Protein AF-A0A954GPE4-F1 (afdb_monomer_lite)

Secondary structure (DSSP, 8-state):
--HHHHHHHTTSS-HHHHHHHHHH-GGG-HHHHHHHTTSS-HHHHHHHHHHHTTPPP--GGG-PPPHHHHTTS-HHHHHHHT------

Foldseek 3Di:
DPLLVLCVVVVLAPPVLLVVLCVVDDPRCSVVSCCVVVSHPPQVSQCSVCVVVVHDDDDPVVADADPVVQVVDDPCCCVVVVDDDRDD

Radius of gyration: 16.37 Å; chains: 1; bounding box: 34×26×39 Å

pLDDT: mean 92.0, std 4.98, range [70.56, 97.06]

Structure (mmCIF, N/CA/C/O backbone):
data_AF-A0A954GPE4-F1
#
_entry.id   AF-A0A954GPE4-F1
#
loop_
_atom_site.group_PDB
_atom_site.id
_atom_site.type_symbol
_atom_site.label_atom_id
_atom_site.label_alt_id
_atom_site.label_comp_id
_atom_site.label_asym_id
_atom_site.label_entity_id
_atom_site.label_seq_id
_atom_site.pdbx_PDB_ins_code
_atom_site.Cartn_x
_atom_site.Cartn_y
_atom_site.Cartn_z
_atom_site.occupancy
_atom_site.B_iso_or_equiv
_atom_site.auth_seq_id
_atom_site.auth_comp_id
_atom_site.auth_asym_id
_atom_site.auth_atom_id
_atom_site.pdbx_PDB_model_num
ATOM 1 N N . MET A 1 1 ? -14.906 9.398 -2.959 1.00 70.56 1 MET A N 1
ATOM 2 C CA . MET A 1 1 ? -15.072 8.124 -2.236 1.00 70.56 1 MET A CA 1
ATOM 3 C C . MET A 1 1 ? -14.716 8.370 -0.782 1.00 70.56 1 MET A C 1
ATOM 5 O O . MET A 1 1 ? -13.690 8.995 -0.538 1.00 70.56 1 MET A O 1
ATOM 9 N N . ASP A 1 2 ? -15.560 7.957 0.160 1.00 88.38 2 ASP A N 1
ATOM 10 C CA . ASP A 1 2 ? -15.188 7.976 1.575 1.00 88.38 2 ASP A CA 1
ATOM 11 C C . ASP A 1 2 ? -14.460 6.670 1.918 1.00 88.38 2 ASP A C 1
ATOM 13 O O . ASP A 1 2 ? -15.081 5.615 2.025 1.00 88.38 2 ASP A O 1
ATOM 17 N N . ILE A 1 3 ? -13.137 6.755 2.070 1.00 90.25 3 ILE A N 1
ATOM 18 C CA . ILE A 1 3 ? -12.256 5.607 2.328 1.00 90.25 3 ILE A CA 1
ATOM 19 C C . ILE A 1 3 ? -12.629 4.883 3.629 1.00 90.25 3 ILE A C 1
ATOM 21 O O . ILE A 1 3 ? -12.549 3.661 3.709 1.00 90.25 3 ILE A O 1
ATOM 25 N N . GLY A 1 4 ? -13.063 5.622 4.653 1.00 92.44 4 GLY A N 1
ATOM 26 C CA . GLY A 1 4 ? -13.464 5.013 5.917 1.00 92.44 4 GLY A CA 1
ATOM 27 C C . GLY A 1 4 ? -14.704 4.139 5.741 1.00 92.44 4 GLY A C 1
ATOM 28 O O . GLY A 1 4 ? -14.713 2.983 6.155 1.00 92.44 4 GLY A O 1
ATOM 29 N N . GLN A 1 5 ? -15.731 4.675 5.076 1.00 93.94 5 GLN A N 1
ATOM 30 C CA . GLN A 1 5 ? -16.961 3.928 4.806 1.00 93.94 5 GLN A CA 1
ATOM 31 C C . GLN A 1 5 ? -16.705 2.726 3.890 1.00 93.94 5 GLN A C 1
ATOM 33 O O . GLN A 1 5 ? -17.225 1.647 4.156 1.00 93.94 5 GLN A O 1
ATOM 38 N N . PHE A 1 6 ? -15.834 2.881 2.892 1.00 94.81 6 PHE A N 1
ATOM 39 C CA . PHE A 1 6 ? -15.408 1.789 2.019 1.00 94.81 6 PHE A CA 1
ATOM 40 C C . PHE A 1 6 ? -14.886 0.578 2.812 1.00 94.81 6 PHE A C 1
ATOM 42 O O . PHE A 1 6 ? -15.358 -0.542 2.622 1.00 94.81 6 PHE A O 1
ATOM 49 N N . PHE A 1 7 ? -13.980 0.787 3.772 1.00 95.06 7 PHE A N 1
ATOM 50 C CA . PHE A 1 7 ? -13.464 -0.317 4.587 1.00 95.06 7 PHE A CA 1
ATOM 51 C C . PHE A 1 7 ? -14.501 -0.929 5.536 1.00 95.06 7 PHE A C 1
ATOM 53 O O . PHE A 1 7 ? -14.374 -2.100 5.903 1.00 95.06 7 PHE A O 1
ATOM 60 N N . VAL A 1 8 ? -15.532 -0.173 5.921 1.00 95.75 8 VAL A N 1
ATOM 61 C CA . VAL A 1 8 ? -16.675 -0.714 6.671 1.00 95.75 8 VAL A CA 1
ATOM 62 C C . VAL A 1 8 ? -17.511 -1.636 5.794 1.00 95.75 8 VAL A C 1
ATOM 64 O O . VAL A 1 8 ? -17.876 -2.727 6.234 1.00 95.75 8 VAL A O 1
ATOM 67 N N . ASP A 1 9 ? -17.770 -1.237 4.551 1.00 94.50 9 ASP A N 1
ATOM 68 C CA . ASP A 1 9 ? -18.546 -2.032 3.597 1.00 94.50 9 ASP A CA 1
ATOM 69 C C . ASP A 1 9 ? -17.812 -3.339 3.239 1.00 94.50 9 ASP A C 1
ATOM 71 O O . ASP A 1 9 ? -18.431 -4.402 3.163 1.00 94.50 9 ASP A O 1
ATOM 75 N N . GLN A 1 10 ? -16.477 -3.287 3.156 1.00 93.75 10 GLN A N 1
ATOM 76 C CA . GLN A 1 10 ? -15.595 -4.450 2.979 1.00 93.75 10 GLN A CA 1
ATOM 77 C C . GLN A 1 10 ? -15.385 -5.283 4.259 1.00 93.75 10 GLN A C 1
ATOM 79 O O . GLN A 1 10 ? -14.656 -6.274 4.240 1.00 93.75 10 GLN A O 1
ATOM 84 N N . LYS A 1 11 ? -16.014 -4.912 5.386 1.00 95.12 11 LYS A N 1
ATOM 85 C CA . LYS A 1 11 ? -15.877 -5.574 6.701 1.00 95.12 11 LYS A CA 1
ATOM 86 C C . LYS A 1 11 ? -14.438 -5.630 7.240 1.00 95.12 11 LYS A C 1
ATOM 88 O O . LYS A 1 11 ? -14.135 -6.467 8.089 1.00 95.12 11 LYS A O 1
ATOM 93 N N . LEU A 1 12 ? -13.566 -4.734 6.780 1.00 95.69 12 LEU A N 1
ATOM 94 C CA . LEU A 1 12 ? -12.186 -4.597 7.257 1.00 95.69 12 LEU A CA 1
ATOM 95 C C . LEU A 1 12 ? -12.073 -3.663 8.467 1.00 95.69 12 LEU A C 1
ATOM 97 O O . LEU A 1 12 ? -11.122 -3.759 9.234 1.00 95.69 12 LEU A O 1
ATOM 101 N N . ALA A 1 13 ? -13.041 -2.766 8.653 1.00 96.12 13 ALA A N 1
ATOM 102 C CA . ALA A 1 13 ? -13.132 -1.895 9.817 1.00 96.12 13 ALA A CA 1
ATOM 103 C C . ALA A 1 13 ? -14.583 -1.762 10.294 1.00 96.12 13 ALA A C 1
ATOM 105 O O . ALA A 1 13 ? -15.538 -1.970 9.550 1.00 96.12 13 ALA A O 1
ATOM 106 N N . THR A 1 14 ? -14.769 -1.370 11.548 1.00 97.06 14 THR A N 1
ATOM 107 C CA . THR A 1 14 ? -16.073 -0.9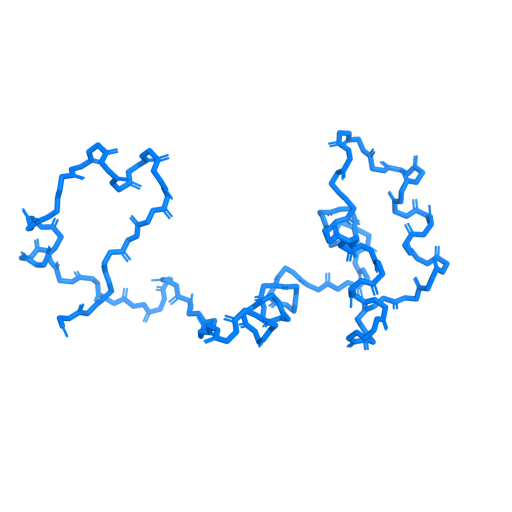65 12.085 1.00 97.06 14 THR A CA 1
ATOM 108 C C . THR A 1 14 ? -16.232 0.549 12.009 1.00 97.06 14 THR A C 1
ATOM 110 O O . THR A 1 14 ? -15.251 1.291 12.040 1.00 97.06 14 THR A O 1
ATOM 113 N N . ARG A 1 15 ? -17.479 1.040 11.994 1.00 95.62 15 ARG A N 1
ATOM 114 C CA . ARG A 1 15 ? -17.754 2.489 12.034 1.00 95.62 15 ARG A CA 1
ATOM 115 C C . ARG A 1 15 ? -17.062 3.177 13.215 1.00 95.62 15 ARG A C 1
ATOM 117 O O . ARG A 1 15 ? -16.529 4.263 13.054 1.00 95.62 15 ARG A O 1
ATOM 124 N N . GLN A 1 16 ? -17.024 2.528 14.380 1.00 96.19 16 GLN A N 1
ATOM 125 C CA . GLN A 1 16 ? -16.352 3.064 15.568 1.00 96.19 16 GLN A CA 1
ATOM 126 C C . GLN A 1 16 ? -14.839 3.205 15.365 1.00 96.19 16 GLN A C 1
ATOM 128 O O . GLN A 1 16 ? -14.280 4.246 15.694 1.00 96.19 16 GLN A O 1
ATOM 133 N N . GLN A 1 17 ? -14.186 2.195 14.781 1.00 95.94 17 GLN A N 1
ATOM 134 C CA . GLN A 1 17 ? -12.756 2.258 14.457 1.00 95.94 17 GLN A CA 1
ATOM 135 C C . GLN A 1 17 ? -12.455 3.348 13.426 1.00 95.94 17 GLN A C 1
ATOM 137 O O . GLN A 1 17 ? -11.449 4.036 13.550 1.00 95.94 17 GLN A O 1
ATOM 142 N N . VAL A 1 18 ? -13.333 3.538 12.438 1.00 95.06 18 VAL A N 1
ATOM 143 C CA . VAL A 1 18 ? -13.192 4.612 11.446 1.00 95.06 18 VAL A CA 1
ATOM 144 C C . VAL A 1 18 ? -13.312 5.988 12.091 1.00 95.06 18 VAL A C 1
ATOM 146 O O . VAL A 1 18 ? -12.490 6.856 11.812 1.00 95.06 18 VAL A O 1
ATOM 149 N N . GLU A 1 19 ? -14.289 6.196 12.972 1.00 94.56 19 GLU A N 1
ATOM 150 C CA . GLU A 1 19 ? -14.435 7.467 13.688 1.00 94.56 19 GLU A CA 1
ATOM 151 C C . GLU A 1 19 ? -13.231 7.761 14.589 1.00 94.56 19 GLU A C 1
ATOM 153 O O . GLU A 1 19 ? -12.738 8.889 14.623 1.00 94.56 19 GLU A O 1
ATOM 158 N N . GLU A 1 20 ? -12.702 6.746 15.272 1.00 94.38 20 GLU A N 1
ATOM 159 C CA . GLU A 1 20 ? -11.491 6.892 16.081 1.00 94.38 20 GLU A CA 1
ATOM 160 C C . GLU A 1 20 ? -10.260 7.207 15.221 1.00 94.38 20 GLU A C 1
ATOM 162 O O . GLU A 1 20 ? -9.486 8.122 15.526 1.00 94.38 20 GLU A O 1
ATOM 167 N N . ALA A 1 21 ? -10.120 6.523 14.085 1.00 94.31 21 ALA A N 1
ATOM 168 C CA . ALA A 1 21 ? -9.076 6.814 13.116 1.00 94.31 21 ALA A CA 1
ATOM 169 C C . ALA A 1 21 ? -9.205 8.241 12.564 1.00 94.31 21 ALA A C 1
ATOM 171 O O . ALA A 1 21 ? -8.201 8.928 12.441 1.00 94.31 21 ALA A O 1
ATOM 172 N N . ARG A 1 22 ? -10.413 8.755 12.297 1.00 92.62 22 ARG A N 1
ATOM 173 C CA . ARG A 1 22 ? -10.611 10.151 11.855 1.00 92.62 22 ARG A CA 1
ATOM 174 C C . ARG A 1 22 ? -10.170 11.178 12.890 1.00 92.62 22 ARG A C 1
ATOM 176 O O . ARG A 1 22 ? -9.626 12.209 12.510 1.00 92.62 22 ARG A O 1
ATOM 183 N N . ARG A 1 23 ? -10.412 10.915 14.176 1.00 91.00 23 ARG A N 1
ATOM 184 C CA . ARG A 1 23 ? -10.028 11.822 15.273 1.00 91.00 23 ARG A CA 1
ATOM 185 C C . ARG A 1 23 ? -8.520 11.907 15.450 1.00 91.00 23 ARG A C 1
ATOM 187 O O . ARG A 1 23 ? -8.003 12.964 15.792 1.00 91.00 23 ARG A O 1
ATOM 194 N N . THR A 1 24 ? -7.836 10.789 15.234 1.00 89.25 24 THR A N 1
ATOM 195 C CA . THR A 1 24 ? -6.393 10.649 15.459 1.00 89.25 24 THR A CA 1
ATOM 196 C C . THR A 1 24 ? -5.566 10.802 14.180 1.00 89.25 24 THR A C 1
ATOM 198 O O . THR A 1 24 ? -4.350 10.969 14.255 1.00 89.25 24 THR A O 1
ATOM 201 N N . ALA A 1 25 ? -6.199 10.785 13.003 1.00 86.38 25 ALA A N 1
ATOM 202 C CA . ALA A 1 25 ? -5.525 10.914 11.720 1.00 86.38 25 ALA A CA 1
ATOM 203 C C . ALA A 1 25 ? -4.976 12.328 11.508 1.00 86.38 25 ALA A C 1
ATOM 205 O O . ALA A 1 25 ? -5.695 13.275 11.180 1.00 86.38 25 ALA A O 1
ATOM 206 N N . THR A 1 26 ? -3.657 12.449 11.567 1.00 75.25 26 THR A N 1
ATOM 207 C CA . THR A 1 26 ? -2.957 13.655 11.130 1.00 75.25 26 THR A CA 1
ATOM 208 C C . THR A 1 26 ? -2.934 13.706 9.598 1.00 75.25 26 THR A C 1
ATOM 210 O O . THR A 1 26 ? -2.450 12.786 8.941 1.00 75.25 26 THR A O 1
ATOM 213 N N . GLY A 1 27 ? -3.459 14.780 9.000 1.00 73.69 27 GLY A N 1
ATOM 214 C CA . GLY A 1 27 ? -3.415 14.983 7.542 1.00 73.69 27 GLY A CA 1
ATOM 215 C C . GLY A 1 27 ? -4.477 14.226 6.730 1.00 73.69 27 GLY A C 1
ATOM 216 O O . GLY A 1 27 ? -4.325 14.090 5.519 1.00 73.69 27 GLY A O 1
ATOM 217 N N . GLY A 1 28 ? -5.548 13.736 7.367 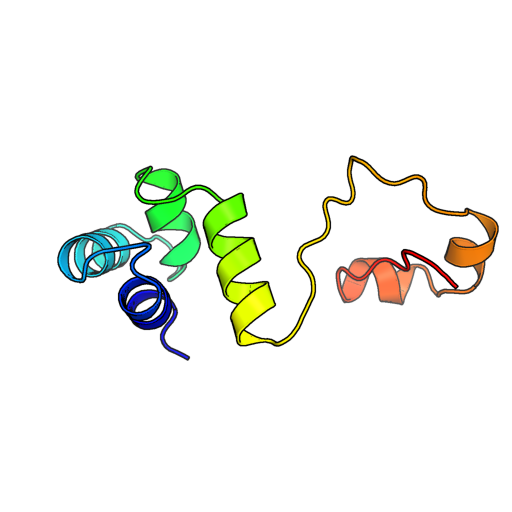1.00 75.75 28 GLY A N 1
ATOM 218 C CA . GLY A 1 28 ? -6.749 13.234 6.677 1.00 75.75 28 GLY A CA 1
ATOM 219 C C . GLY A 1 28 ? -6.655 11.819 6.091 1.00 75.75 28 GLY A C 1
ATOM 220 O O . GLY A 1 28 ? -7.584 11.374 5.420 1.00 75.75 28 GLY A O 1
ATOM 221 N N . ARG A 1 29 ? -5.565 11.089 6.350 1.00 87.12 29 ARG A N 1
ATOM 222 C CA . ARG A 1 29 ? -5.359 9.720 5.853 1.00 87.12 29 ARG A CA 1
ATOM 223 C C . ARG A 1 29 ? -5.872 8.665 6.827 1.00 87.12 29 ARG A C 1
ATOM 225 O O . ARG A 1 29 ? -5.112 8.084 7.599 1.00 87.12 29 ARG A O 1
ATOM 232 N N . VAL A 1 30 ? -7.185 8.445 6.784 1.00 92.56 30 VAL A N 1
ATOM 233 C CA . VAL A 1 30 ? -7.890 7.457 7.619 1.00 92.56 30 VAL A CA 1
ATOM 234 C C . VAL A 1 30 ? -7.391 6.033 7.355 1.00 92.56 30 VAL A C 1
ATOM 236 O O . VAL A 1 30 ? -7.232 5.266 8.295 1.00 92.56 30 VAL A O 1
ATOM 239 N N . ASP A 1 31 ? -7.070 5.702 6.102 1.00 91.94 31 ASP A N 1
ATOM 240 C CA . ASP A 1 31 ? -6.448 4.435 5.691 1.00 91.94 31 ASP A CA 1
ATOM 241 C C . ASP A 1 31 ? -5.172 4.128 6.482 1.00 91.94 31 ASP A C 1
ATOM 243 O O . ASP A 1 31 ? -5.064 3.089 7.130 1.00 91.94 31 ASP A O 1
ATOM 247 N N . ARG A 1 32 ? -4.218 5.065 6.486 1.00 92.38 32 ARG A N 1
ATOM 248 C CA . ARG A 1 32 ? -2.941 4.892 7.188 1.00 92.38 32 ARG A CA 1
ATOM 249 C C . ARG A 1 32 ? -3.137 4.783 8.689 1.00 92.38 32 ARG A C 1
ATOM 251 O O . ARG A 1 32 ? -2.414 4.034 9.339 1.00 92.38 32 ARG A O 1
ATOM 258 N N . GLN A 1 33 ? -4.101 5.525 9.228 1.00 95.38 33 GLN A N 1
ATOM 259 C CA . GLN A 1 33 ? -4.379 5.492 10.654 1.00 95.38 33 GLN A CA 1
ATOM 260 C C . GLN A 1 33 ? -5.038 4.176 11.083 1.00 95.38 33 GLN A C 1
ATOM 262 O O . GLN A 1 33 ? -4.674 3.622 12.111 1.00 95.38 33 GLN A O 1
ATOM 267 N N . LEU A 1 34 ? -5.935 3.606 10.278 1.00 95.25 34 LEU A N 1
ATOM 268 C CA . LEU A 1 34 ? -6.494 2.277 10.549 1.00 95.25 34 LEU A CA 1
ATOM 269 C C . LEU A 1 34 ? -5.409 1.190 10.546 1.00 95.25 34 LEU A C 1
ATOM 271 O O . LEU A 1 34 ? -5.433 0.299 11.398 1.00 95.25 34 LEU A O 1
ATOM 275 N N . VAL A 1 35 ? -4.435 1.289 9.637 1.00 95.38 35 VAL A N 1
ATOM 276 C CA . VAL A 1 35 ? -3.279 0.381 9.609 1.00 95.38 35 VAL A CA 1
ATOM 277 C C . VAL A 1 35 ? -2.372 0.592 10.825 1.00 95.38 35 VAL A C 1
ATOM 279 O O . VAL A 1 35 ? -1.979 -0.382 11.464 1.00 95.38 35 VAL A O 1
ATOM 282 N N . SER A 1 36 ? -2.076 1.842 11.201 1.00 93.69 36 SER A N 1
ATOM 283 C CA . SER A 1 36 ? -1.234 2.147 12.372 1.00 93.69 36 SER A CA 1
ATOM 284 C C . SER A 1 36 ? -1.863 1.668 13.686 1.00 93.69 36 SER A C 1
ATOM 286 O O . SER A 1 36 ? -1.156 1.202 14.578 1.00 93.69 36 SER A O 1
ATOM 288 N N . MET A 1 37 ? -3.195 1.721 13.779 1.00 94.12 37 MET A N 1
ATOM 289 C CA . MET A 1 37 ? -3.986 1.200 14.895 1.00 94.12 37 MET A CA 1
ATOM 290 C C . MET A 1 37 ? -4.084 -0.335 14.909 1.00 94.12 37 MET A C 1
ATOM 292 O O . MET A 1 37 ? -4.655 -0.895 15.843 1.00 94.12 37 MET A O 1
ATOM 296 N N . GLY A 1 38 ? -3.573 -1.025 13.883 1.00 95.50 38 GLY A N 1
ATOM 297 C CA . GLY A 1 38 ? -3.646 -2.482 13.761 1.00 95.50 38 GLY A CA 1
ATOM 298 C C . GLY A 1 38 ? -5.045 -3.018 13.446 1.00 95.50 38 GLY A C 1
ATOM 299 O O . GLY A 1 38 ? -5.292 -4.207 13.631 1.00 95.50 38 GLY A O 1
ATOM 300 N N . VAL A 1 39 ? -5.968 -2.165 12.983 1.00 96.69 39 VAL A N 1
ATOM 301 C CA . VAL A 1 39 ? -7.336 -2.572 12.611 1.00 96.69 39 VAL A CA 1
ATOM 302 C C . VAL A 1 39 ? -7.320 -3.473 11.376 1.00 96.69 39 VAL A C 1
ATOM 304 O O . VAL A 1 39 ? -8.093 -4.423 11.294 1.00 96.69 39 VAL A O 1
ATOM 307 N N . MET A 1 40 ? -6.420 -3.188 10.437 1.00 96.12 40 MET A N 1
ATOM 308 C CA . MET A 1 40 ? -6.167 -3.990 9.241 1.00 96.12 40 MET A CA 1
ATOM 309 C C . MET A 1 40 ? -4.691 -3.886 8.851 1.00 96.12 40 MET A C 1
ATOM 311 O O . MET A 1 40 ? -4.012 -2.931 9.229 1.00 96.12 40 MET A O 1
ATOM 315 N N . SER A 1 41 ? -4.184 -4.839 8.073 1.00 96.25 41 SER A N 1
ATOM 316 C CA . SER A 1 41 ? -2.853 -4.734 7.476 1.00 96.25 41 SER A CA 1
ATOM 317 C C . SER A 1 41 ? -2.864 -3.851 6.224 1.00 96.25 41 SER A C 1
ATOM 319 O O . SER A 1 41 ? -3.891 -3.679 5.564 1.00 96.25 41 SER A O 1
ATOM 321 N N . GLU A 1 42 ? -1.696 -3.321 5.857 1.00 93.75 42 GLU A N 1
ATOM 322 C CA . GLU A 1 42 ? -1.522 -2.583 4.599 1.00 93.75 42 GLU A CA 1
ATOM 323 C C . GLU A 1 42 ? -1.884 -3.448 3.379 1.00 93.75 42 GLU A C 1
ATOM 325 O O . GLU A 1 42 ? -2.521 -2.975 2.442 1.00 93.75 42 GLU A O 1
ATOM 330 N N . GLU A 1 43 ? -1.561 -4.742 3.422 1.00 94.25 43 GLU A N 1
ATOM 331 C CA . GLU A 1 43 ? -1.932 -5.692 2.373 1.00 94.25 43 GLU A CA 1
ATOM 332 C C . GLU A 1 43 ? -3.454 -5.850 2.246 1.00 94.25 43 GLU A C 1
ATOM 334 O O . GLU A 1 43 ? -3.973 -5.832 1.132 1.00 94.25 43 GLU A O 1
ATOM 339 N N . GLN A 1 44 ? -4.183 -5.971 3.361 1.00 95.62 44 GLN A N 1
ATOM 340 C CA . GLN A 1 44 ? -5.648 -6.062 3.340 1.00 95.62 44 GLN A CA 1
ATOM 341 C C . GLN A 1 44 ? -6.275 -4.809 2.723 1.00 95.62 44 GLN A C 1
ATOM 343 O O . GLN A 1 44 ? -7.177 -4.923 1.893 1.00 95.62 44 GLN A O 1
ATOM 348 N N . ALA A 1 45 ? -5.767 -3.628 3.083 1.00 94.69 45 ALA A N 1
ATOM 349 C CA . ALA A 1 45 ? -6.232 -2.367 2.521 1.00 94.69 45 ALA A CA 1
ATOM 350 C C . ALA A 1 45 ? -5.987 -2.293 1.003 1.00 94.69 45 ALA A C 1
ATOM 352 O O . ALA A 1 45 ? -6.901 -1.980 0.241 1.00 94.69 45 ALA A O 1
ATOM 353 N N . LEU A 1 46 ? -4.771 -2.621 0.550 1.00 94.00 46 LEU A N 1
ATOM 354 C CA . LEU A 1 46 ? -4.404 -2.583 -0.868 1.00 94.00 46 LEU A CA 1
ATOM 355 C C . LEU A 1 46 ? -5.163 -3.619 -1.706 1.00 94.00 46 LEU A C 1
ATOM 357 O O . LEU A 1 46 ? -5.561 -3.310 -2.826 1.00 94.00 46 LEU A O 1
ATOM 361 N N . ARG A 1 47 ? -5.398 -4.824 -1.173 1.00 95.38 47 ARG A N 1
ATOM 362 C CA . ARG A 1 47 ? -6.221 -5.848 -1.835 1.00 95.38 47 ARG A CA 1
ATOM 363 C C . ARG A 1 47 ? -7.664 -5.388 -1.999 1.00 95.38 47 ARG A C 1
ATOM 365 O O . ARG A 1 47 ? -8.189 -5.487 -3.099 1.00 95.38 47 ARG A O 1
ATOM 372 N N . ALA A 1 48 ? -8.262 -4.812 -0.955 1.00 94.94 48 ALA A N 1
ATOM 373 C CA . ALA A 1 48 ? -9.615 -4.271 -1.048 1.00 94.94 48 ALA A CA 1
ATOM 374 C C . ALA A 1 48 ? -9.719 -3.179 -2.123 1.00 94.94 48 ALA A C 1
ATOM 376 O O . ALA A 1 48 ? -10.650 -3.198 -2.922 1.00 94.94 48 ALA A O 1
ATOM 377 N N . PHE A 1 49 ? -8.750 -2.258 -2.188 1.00 93.69 49 PHE A N 1
ATOM 378 C CA . PHE A 1 49 ? -8.717 -1.255 -3.257 1.00 93.69 49 PHE A CA 1
ATOM 379 C C . PHE A 1 49 ? -8.574 -1.875 -4.646 1.00 93.69 49 PHE A C 1
ATOM 381 O O . PHE A 1 49 ? -9.227 -1.418 -5.579 1.00 93.69 49 PHE A O 1
ATOM 388 N N . ALA A 1 50 ? -7.724 -2.892 -4.794 1.00 94.62 50 ALA A N 1
ATOM 389 C CA . ALA A 1 50 ? -7.565 -3.581 -6.065 1.00 94.62 50 ALA A CA 1
ATOM 390 C C . ALA A 1 50 ? -8.895 -4.207 -6.512 1.00 94.62 50 ALA A C 1
ATOM 392 O O . ALA A 1 50 ? -9.331 -3.951 -7.631 1.00 94.62 50 ALA A O 1
ATOM 393 N N . ASP A 1 51 ? -9.578 -4.920 -5.615 1.00 93.31 51 ASP A N 1
ATOM 394 C CA . ASP A 1 51 ? -10.860 -5.567 -5.901 1.00 93.31 51 ASP A CA 1
ATOM 395 C C . ASP A 1 51 ? -11.947 -4.550 -6.303 1.00 93.31 51 ASP A C 1
ATOM 397 O O . ASP A 1 51 ? -12.652 -4.762 -7.290 1.00 93.31 51 ASP A O 1
ATOM 401 N N . ASP A 1 52 ? -12.050 -3.416 -5.598 1.00 91.88 52 ASP A N 1
ATOM 402 C CA . ASP A 1 52 ? -13.021 -2.347 -5.900 1.00 91.88 52 ASP A CA 1
ATOM 403 C C . ASP A 1 52 ? -12.766 -1.676 -7.258 1.00 91.88 52 ASP A C 1
ATOM 405 O O . ASP A 1 52 ? -13.696 -1.348 -7.996 1.00 91.88 52 ASP A O 1
ATOM 409 N N . LEU A 1 53 ? -11.492 -1.514 -7.620 1.00 92.12 53 LEU A N 1
ATOM 410 C CA . LEU A 1 53 ? -11.073 -0.908 -8.884 1.00 92.12 53 LEU A CA 1
ATOM 411 C C . LEU A 1 53 ? -11.029 -1.909 -10.050 1.00 92.12 53 LEU A C 1
ATOM 413 O O . LEU A 1 53 ? -10.697 -1.515 -11.170 1.00 92.12 53 LEU A O 1
ATOM 417 N N . GLY A 1 54 ? -11.329 -3.191 -9.812 1.00 93.88 54 GLY A N 1
ATOM 418 C CA . GLY A 1 54 ? -11.183 -4.252 -10.813 1.00 93.88 54 GLY A CA 1
ATOM 419 C C . GLY A 1 54 ? -9.727 -4.486 -11.235 1.00 93.88 54 GLY A C 1
ATOM 420 O O . GLY A 1 54 ? -9.459 -4.888 -12.367 1.00 93.88 54 GLY A O 1
ATOM 421 N N . MET A 1 55 ? -8.782 -4.194 -10.343 1.00 94.62 55 MET A N 1
ATOM 422 C CA . MET A 1 55 ? -7.345 -4.366 -10.524 1.00 94.62 55 MET A CA 1
ATOM 423 C C . MET A 1 55 ? -6.841 -5.604 -9.781 1.00 94.62 55 MET A C 1
ATOM 425 O O . MET A 1 55 ? -7.477 -6.129 -8.873 1.00 94.62 55 MET A O 1
ATOM 429 N N . GLN A 1 56 ? -5.646 -6.061 -10.143 1.00 92.25 56 GLN A N 1
ATOM 430 C CA . GLN A 1 56 ? -4.965 -7.133 -9.425 1.00 92.25 56 GLN A CA 1
ATOM 431 C C . GLN A 1 56 ? -4.004 -6.543 -8.393 1.00 92.25 56 GLN A C 1
ATOM 433 O O . GLN A 1 56 ? -3.192 -5.676 -8.715 1.00 92.25 56 GLN A O 1
ATOM 438 N N . TYR A 1 57 ? -4.045 -7.051 -7.160 1.00 93.50 57 TYR A N 1
ATOM 439 C CA . TYR A 1 57 ? -2.995 -6.778 -6.182 1.00 93.50 57 TYR A CA 1
ATOM 440 C C . TYR A 1 57 ? -1.743 -7.600 -6.515 1.00 93.50 57 TYR A C 1
ATOM 442 O O . TYR A 1 57 ? -1.797 -8.832 -6.557 1.00 93.50 57 TYR A O 1
ATOM 450 N N . VAL A 1 58 ? -0.610 -6.926 -6.730 1.00 91.81 58 VAL A N 1
ATOM 451 C CA . VAL A 1 58 ? 0.666 -7.563 -7.081 1.00 91.81 58 VAL A CA 1
ATOM 452 C C . VAL A 1 58 ? 1.769 -7.106 -6.127 1.00 91.81 58 VAL A C 1
ATOM 454 O O . VAL A 1 58 ? 2.013 -5.912 -5.967 1.00 91.81 58 VAL A O 1
ATOM 457 N N . SER A 1 59 ? 2.480 -8.066 -5.529 1.00 90.19 59 SER A N 1
ATOM 458 C CA . SER A 1 59 ? 3.709 -7.794 -4.780 1.00 90.19 59 SER A CA 1
ATOM 459 C C . SER A 1 59 ? 4.868 -7.589 -5.753 1.00 90.19 59 SER A C 1
ATOM 461 O O . SER A 1 59 ? 5.290 -8.516 -6.445 1.00 90.19 59 SER A O 1
ATOM 463 N N . VAL A 1 60 ? 5.398 -6.366 -5.805 1.00 88.38 60 VAL A N 1
ATOM 464 C CA . VAL A 1 60 ? 6.557 -6.030 -6.651 1.00 88.38 60 VAL A CA 1
ATOM 465 C C . VAL A 1 60 ? 7.836 -6.707 -6.142 1.00 88.38 60 VAL A C 1
ATOM 467 O O . VAL A 1 60 ? 8.706 -7.043 -6.938 1.00 88.38 60 VAL A O 1
ATOM 470 N N . LYS A 1 61 ? 7.948 -6.952 -4.828 1.00 86.44 61 LYS A N 1
ATOM 471 C CA . LYS A 1 61 ? 9.136 -7.569 -4.204 1.00 86.44 61 LYS A CA 1
ATOM 472 C C . LYS A 1 61 ? 9.393 -8.994 -4.688 1.00 86.44 61 LYS A C 1
ATOM 474 O O . LYS A 1 61 ? 10.543 -9.416 -4.739 1.00 86.44 61 LYS A O 1
ATOM 479 N N . ASP A 1 62 ? 8.332 -9.699 -5.062 1.00 86.31 62 ASP A N 1
ATOM 480 C CA . ASP A 1 62 ? 8.392 -11.107 -5.452 1.00 86.31 62 ASP A CA 1
ATOM 481 C C . ASP A 1 62 ? 8.529 -11.285 -6.972 1.00 86.31 62 ASP A C 1
ATOM 483 O O . ASP A 1 62 ? 8.442 -12.402 -7.481 1.00 86.31 62 ASP A O 1
ATOM 487 N N . ARG A 1 63 ? 8.730 -10.189 -7.720 1.00 85.88 63 ARG A N 1
ATOM 488 C CA . ARG A 1 63 ? 8.826 -10.206 -9.182 1.00 85.88 63 ARG A CA 1
ATOM 489 C C . ARG A 1 63 ? 10.194 -9.761 -9.680 1.00 85.88 63 ARG A C 1
ATOM 491 O O . ARG A 1 63 ? 10.781 -8.793 -9.207 1.00 85.88 63 ARG A O 1
ATOM 498 N N . THR A 1 64 ? 10.675 -10.453 -10.708 1.00 88.56 64 THR A N 1
ATOM 499 C CA . THR A 1 64 ? 11.833 -10.026 -11.497 1.00 88.56 64 THR A CA 1
ATOM 500 C C . THR A 1 64 ? 11.348 -9.154 -12.650 1.00 88.56 64 THR A C 1
ATOM 502 O O . THR A 1 64 ? 10.595 -9.621 -13.499 1.00 88.56 64 THR A O 1
ATOM 505 N N . ILE A 1 65 ? 11.769 -7.889 -12.670 1.00 88.56 65 ILE A N 1
ATOM 506 C CA . ILE A 1 65 ? 11.422 -6.937 -13.732 1.00 88.56 65 ILE A CA 1
ATOM 507 C C . ILE A 1 65 ? 12.449 -7.043 -14.860 1.00 88.56 65 ILE A C 1
ATOM 509 O O . ILE A 1 65 ? 13.650 -6.965 -14.603 1.00 88.56 65 ILE A O 1
ATOM 513 N N . ASP A 1 66 ? 11.980 -7.194 -16.099 1.00 91.25 66 ASP A N 1
ATOM 514 C CA . ASP A 1 66 ? 12.834 -7.229 -17.291 1.00 91.25 66 ASP A CA 1
ATOM 515 C C . ASP A 1 66 ? 13.465 -5.841 -17.554 1.00 91.25 66 ASP A C 1
ATOM 517 O O . ASP A 1 66 ? 12.743 -4.876 -17.839 1.00 91.25 66 ASP A O 1
ATOM 521 N N . PRO A 1 67 ? 14.806 -5.702 -17.503 1.00 90.62 67 PRO A N 1
ATOM 522 C CA . PRO A 1 67 ? 15.477 -4.438 -17.793 1.00 90.62 67 PRO A CA 1
ATOM 523 C C . PRO A 1 67 ? 15.262 -3.935 -19.229 1.00 90.62 67 PRO A C 1
ATOM 525 O O . PRO A 1 67 ? 15.307 -2.726 -19.461 1.00 90.62 67 PRO A O 1
ATOM 528 N N . GLU A 1 68 ? 15.045 -4.824 -20.205 1.00 93.25 68 GLU A N 1
ATOM 529 C CA . GLU A 1 68 ? 14.727 -4.431 -21.586 1.00 93.25 68 GLU A CA 1
ATOM 530 C C . GLU A 1 68 ? 13.320 -3.841 -21.694 1.00 93.25 68 GLU A C 1
ATOM 532 O O . GLU A 1 68 ? 13.091 -2.902 -22.459 1.00 93.25 68 GLU A O 1
ATOM 537 N N . LEU A 1 69 ? 12.364 -4.354 -20.914 1.00 91.62 69 LEU A N 1
ATOM 538 C CA . LEU A 1 69 ? 11.037 -3.756 -20.797 1.00 91.62 69 LEU A CA 1
ATOM 539 C C . LEU A 1 69 ? 11.124 -2.373 -20.157 1.00 91.62 69 LEU A C 1
ATOM 541 O O . LEU A 1 69 ? 10.606 -1.411 -20.714 1.00 91.62 69 LEU A O 1
ATOM 545 N N . LEU A 1 70 ? 11.826 -2.255 -19.028 1.00 91.19 70 LEU A N 1
ATOM 546 C CA . LEU A 1 70 ? 11.934 -0.996 -18.293 1.00 91.19 70 LEU A CA 1
ATOM 547 C C . LEU A 1 70 ? 12.540 0.129 -19.150 1.00 91.19 70 LEU A C 1
ATOM 549 O O . LEU A 1 70 ? 12.083 1.268 -19.087 1.00 91.19 70 LEU A O 1
ATOM 553 N N . ARG A 1 71 ? 13.518 -0.201 -20.006 1.00 92.12 71 ARG A N 1
ATOM 554 C CA . ARG A 1 71 ? 14.155 0.738 -20.946 1.00 92.12 71 ARG A CA 1
ATOM 555 C C . ARG A 1 71 ? 13.224 1.298 -22.024 1.00 92.12 71 ARG A C 1
ATOM 557 O O . ARG A 1 71 ? 13.559 2.316 -22.624 1.00 92.12 71 ARG A O 1
ATOM 564 N N . GLN A 1 72 ? 12.072 0.674 -22.267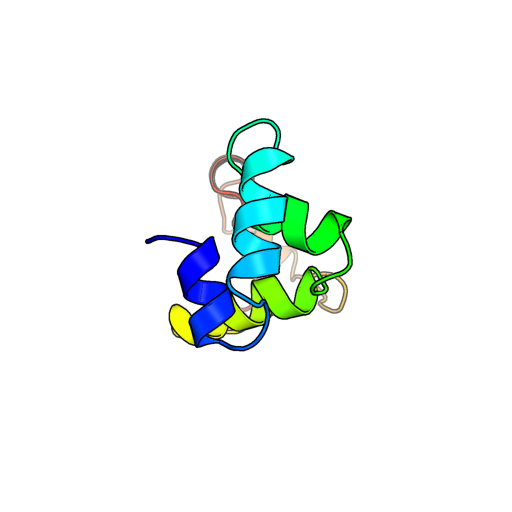 1.00 94.00 72 G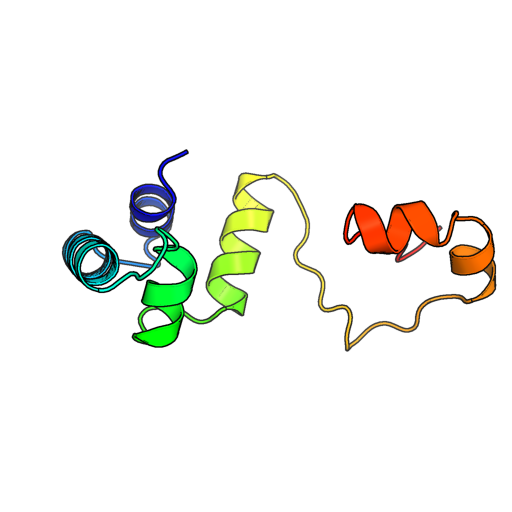LN A N 1
ATOM 565 C CA . GLN A 1 72 ? 11.081 1.168 -23.231 1.00 94.00 72 GLN A CA 1
ATOM 566 C C . GLN A 1 72 ? 10.236 2.324 -22.672 1.00 94.00 72 GLN A C 1
ATOM 568 O O . GLN A 1 72 ? 9.522 2.976 -23.433 1.00 94.00 72 GLN A O 1
ATOM 573 N N . PHE A 1 73 ? 10.325 2.610 -21.367 1.00 93.44 73 PHE A N 1
ATOM 574 C CA . PHE A 1 73 ? 9.527 3.639 -20.704 1.00 93.44 73 PHE A CA 1
ATOM 575 C C . PHE A 1 73 ? 10.388 4.829 -20.250 1.00 93.44 73 PHE A C 1
ATOM 577 O O . PHE A 1 73 ? 11.493 4.639 -19.738 1.00 93.44 73 PHE A O 1
ATOM 584 N N . PRO A 1 74 ? 9.894 6.077 -20.372 1.00 94.81 74 PRO A N 1
ATOM 585 C CA . PRO A 1 74 ? 10.598 7.241 -19.847 1.00 94.81 74 PRO A C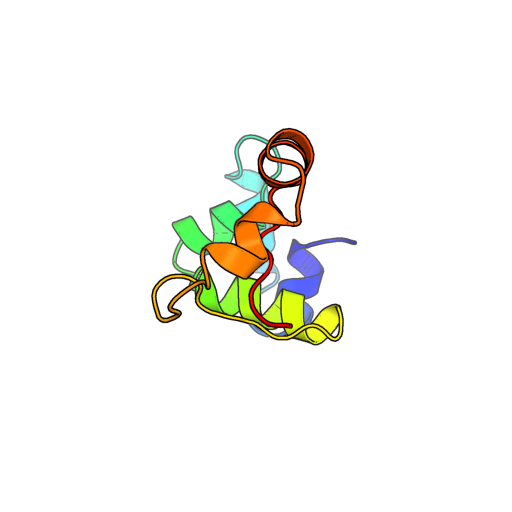A 1
ATOM 586 C C . PRO A 1 74 ? 10.735 7.188 -18.320 1.00 94.81 74 PRO A C 1
ATOM 588 O O . PRO A 1 74 ? 9.736 7.122 -17.601 1.00 94.81 74 PRO A O 1
ATOM 591 N N . THR A 1 75 ? 11.961 7.337 -17.812 1.00 93.88 75 THR A N 1
ATOM 592 C CA . THR A 1 75 ? 12.254 7.372 -16.367 1.00 93.88 75 THR A CA 1
ATOM 593 C C . THR A 1 75 ? 11.422 8.420 -15.627 1.00 93.88 75 THR A C 1
ATOM 595 O O . THR A 1 75 ? 10.935 8.179 -14.526 1.00 93.88 75 THR A O 1
ATOM 598 N N . THR A 1 76 ? 11.205 9.585 -16.241 1.00 95.69 76 THR A N 1
ATOM 599 C CA . THR A 1 76 ? 10.401 10.662 -15.648 1.00 95.69 76 THR A CA 1
ATOM 600 C C . THR A 1 76 ? 8.944 10.258 -15.440 1.00 95.69 76 THR A C 1
ATOM 602 O O . THR A 1 76 ? 8.361 10.645 -14.432 1.00 95.69 76 THR A O 1
ATOM 605 N N . ALA A 1 77 ? 8.360 9.466 -16.345 1.00 93.50 77 ALA A N 1
ATOM 606 C CA . ALA A 1 77 ? 6.985 8.994 -16.217 1.00 93.50 77 ALA A CA 1
ATOM 607 C C . ALA A 1 77 ? 6.848 7.979 -15.073 1.00 93.50 77 ALA A C 1
ATOM 609 O O . ALA A 1 77 ? 5.928 8.105 -14.268 1.00 93.50 77 ALA A O 1
ATOM 610 N N . ILE A 1 78 ? 7.802 7.048 -14.961 1.00 93.50 78 ILE A N 1
ATOM 611 C CA . ILE A 1 78 ? 7.863 6.035 -13.894 1.00 93.50 78 ILE A CA 1
ATOM 612 C C . ILE A 1 78 ? 7.838 6.702 -12.515 1.00 93.50 78 ILE A C 1
ATOM 614 O O . ILE A 1 78 ? 6.953 6.428 -11.711 1.00 93.50 78 ILE A O 1
ATOM 618 N N . PHE A 1 79 ? 8.764 7.630 -12.251 1.00 94.00 79 PHE A N 1
ATOM 619 C CA . PHE A 1 79 ? 8.865 8.260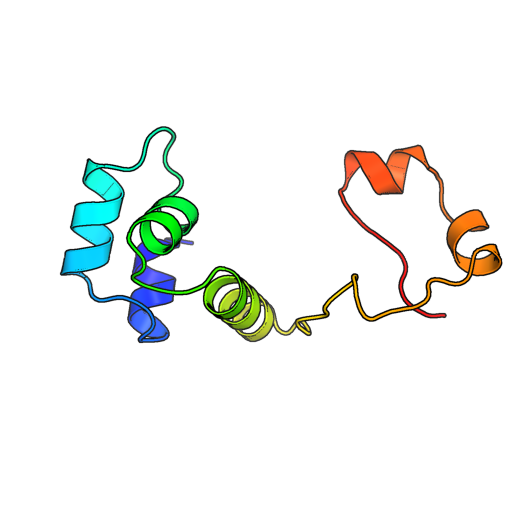 -10.931 1.00 94.00 79 PHE A CA 1
ATOM 620 C C . PHE A 1 79 ? 7.764 9.286 -10.660 1.00 94.00 79 PHE A C 1
ATOM 622 O O . PHE A 1 79 ? 7.288 9.377 -9.535 1.00 94.00 79 PHE A O 1
ATOM 629 N N . ARG A 1 80 ? 7.344 10.067 -11.665 1.00 95.69 80 ARG A N 1
ATOM 630 C CA . ARG A 1 80 ? 6.319 11.104 -11.465 1.00 95.69 80 ARG A CA 1
ATOM 631 C C . ARG A 1 80 ? 4.944 10.514 -11.176 1.00 95.69 80 ARG A C 1
ATOM 633 O O . ARG A 1 80 ? 4.179 11.117 -10.430 1.00 95.69 80 ARG A O 1
ATOM 640 N N . HIS A 1 81 ? 4.616 9.400 -11.823 1.00 95.50 81 HIS A N 1
ATOM 641 C CA . HIS A 1 81 ? 3.309 8.760 -11.700 1.00 95.50 81 HIS A CA 1
ATOM 642 C C . HIS A 1 81 ? 3.329 7.536 -10.782 1.00 95.50 81 HIS A C 1
ATOM 644 O O . HIS A 1 81 ? 2.282 6.928 -10.600 1.00 95.50 81 HIS A O 1
ATOM 650 N N . GLU A 1 82 ? 4.489 7.190 -10.214 1.00 93.75 82 GLU A N 1
ATOM 651 C CA . GLU A 1 82 ? 4.674 6.011 -9.358 1.00 93.75 82 GLU A CA 1
ATOM 652 C C . GLU A 1 82 ? 4.182 4.712 -10.033 1.00 93.75 82 GLU A C 1
ATOM 654 O O . GLU A 1 82 ? 3.586 3.842 -9.403 1.00 93.75 82 GLU A O 1
ATOM 659 N N . ILE A 1 83 ? 4.436 4.582 -11.341 1.00 92.94 83 ILE A N 1
ATOM 660 C CA . ILE A 1 83 ? 4.044 3.424 -12.161 1.00 92.94 83 ILE A CA 1
ATOM 661 C C . ILE A 1 83 ? 5.266 2.597 -12.552 1.00 92.94 83 ILE A C 1
ATOM 663 O O . ILE A 1 83 ? 6.323 3.148 -12.853 1.00 92.94 83 ILE A O 1
ATOM 667 N N . LEU A 1 84 ? 5.115 1.272 -12.612 1.00 92.06 84 LEU A N 1
ATOM 668 C CA . LEU A 1 84 ? 6.184 0.350 -12.994 1.00 92.06 84 LEU A CA 1
ATOM 669 C C . LEU A 1 84 ? 5.656 -0.707 -13.982 1.00 92.06 84 LEU A C 1
ATOM 671 O O . LEU A 1 84 ? 4.688 -1.392 -13.652 1.00 92.06 84 LEU A O 1
ATOM 675 N N . PRO A 1 85 ? 6.266 -0.870 -15.172 1.00 91.94 85 PRO A N 1
ATOM 676 C CA . PRO A 1 85 ? 5.898 -1.941 -16.093 1.00 91.94 85 PRO A CA 1
ATOM 677 C C . PRO A 1 85 ? 6.334 -3.301 -15.529 1.00 91.94 85 PRO A C 1
ATOM 679 O O . PRO A 1 85 ? 7.493 -3.476 -15.151 1.00 91.94 85 PRO A O 1
ATOM 682 N N . LEU A 1 86 ? 5.402 -4.257 -15.464 1.00 90.44 86 LEU A N 1
ATOM 683 C CA . LEU A 1 86 ? 5.635 -5.569 -14.843 1.00 90.44 86 LEU A CA 1
ATOM 684 C C . LEU A 1 86 ? 5.885 -6.688 -15.863 1.00 90.44 86 LEU A C 1
ATOM 686 O O . LEU A 1 86 ? 6.705 -7.566 -15.609 1.00 90.44 86 LEU A O 1
ATOM 690 N N . GLU A 1 87 ? 5.188 -6.664 -16.997 1.00 86.88 87 GLU A N 1
ATOM 691 C CA . GLU A 1 87 ? 5.240 -7.680 -18.056 1.00 86.88 87 GLU A CA 1
ATOM 692 C C . GLU A 1 87 ? 4.872 -7.062 -19.421 1.00 86.88 87 GLU A C 1
ATOM 694 O O . GLU A 1 87 ? 4.437 -5.908 -19.473 1.00 86.88 87 GLU A O 1
ATOM 699 N N . ARG A 1 88 ? 5.149 -7.791 -20.513 1.00 79.81 88 ARG A N 1
ATOM 700 C CA . ARG A 1 88 ? 4.941 -7.342 -21.904 1.00 79.81 88 ARG A CA 1
ATOM 701 C C . ARG A 1 88 ? 3.507 -7.536 -22.372 1.00 79.81 88 ARG A C 1
ATOM 703 O O . ARG A 1 88 ? 2.922 -8.574 -22.000 1.00 79.81 88 ARG A O 1
#

Sequence (88 aa):
MDIGQFFVDQKLATRQQVEEARRTATGGRVDRQLVSMGVMSEEQALRAFADDLGMQYVSVKDRTIDPELLRQFPTTAIFRHEILPLER